Protein AF-A0A920VLP0-F1 (afdb_monomer)

Structure (mmCIF, N/CA/C/O backbone):
data_AF-A0A920VLP0-F1
#
_entry.id   AF-A0A920VLP0-F1
#
loop_
_atom_site.group_PDB
_atom_site.id
_atom_site.type_symbol
_atom_site.label_atom_id
_atom_site.label_alt_id
_atom_site.label_comp_id
_atom_site.label_asym_id
_atom_site.label_entity_id
_atom_site.label_seq_id
_atom_site.pdbx_PDB_ins_code
_atom_site.Cartn_x
_atom_site.Cartn_y
_atom_site.Cartn_z
_atom_site.occupancy
_atom_site.B_iso_or_equiv
_atom_site.auth_seq_id
_atom_site.auth_comp_id
_atom_site.auth_asym_id
_atom_site.auth_atom_id
_atom_site.pdbx_PDB_model_num
ATOM 1 N N . MET A 1 1 ? 12.112 -14.227 -11.282 1.00 51.22 1 MET A N 1
ATOM 2 C CA . MET A 1 1 ? 13.520 -13.901 -11.573 1.00 51.22 1 MET A CA 1
ATOM 3 C C . MET A 1 1 ? 13.513 -12.500 -12.142 1.00 51.22 1 MET A C 1
ATOM 5 O O . MET A 1 1 ? 12.804 -12.281 -13.119 1.00 51.22 1 MET A O 1
ATOM 9 N N . ILE A 1 2 ? 14.139 -11.549 -11.454 1.00 61.22 2 ILE A N 1
ATOM 10 C CA . ILE A 1 2 ? 14.248 -10.168 -11.934 1.00 61.22 2 ILE A CA 1
ATOM 11 C C . ILE A 1 2 ? 15.654 -10.043 -12.512 1.00 61.22 2 ILE A C 1
ATOM 13 O O . ILE A 1 2 ? 16.619 -10.421 -11.851 1.00 61.22 2 ILE A O 1
ATOM 17 N N . HIS A 1 3 ? 15.750 -9.571 -13.751 1.00 52.91 3 HIS A N 1
ATOM 18 C CA . HIS A 1 3 ? 17.024 -9.275 -14.390 1.00 52.91 3 HIS A CA 1
ATOM 19 C C . HIS A 1 3 ? 17.141 -7.768 -14.528 1.00 52.91 3 HIS A C 1
ATOM 21 O O . HIS A 1 3 ? 16.276 -7.135 -15.139 1.00 52.91 3 HIS A O 1
ATOM 27 N N . SER A 1 4 ? 18.206 -7.209 -13.974 1.00 68.56 4 SER A N 1
ATOM 28 C CA . SER A 1 4 ? 18.621 -5.843 -14.257 1.00 68.56 4 SER A CA 1
ATOM 29 C C . SER A 1 4 ? 19.974 -5.873 -14.957 1.00 68.56 4 SER A C 1
ATOM 31 O O . SER A 1 4 ? 20.810 -6.751 -14.726 1.00 68.56 4 SER A O 1
ATOM 33 N N . PHE A 1 5 ? 20.157 -4.915 -15.856 1.00 72.25 5 PHE A N 1
ATOM 34 C CA . PHE A 1 5 ? 21.435 -4.639 -16.486 1.00 72.25 5 PHE A CA 1
ATOM 35 C C . PHE A 1 5 ? 21.864 -3.258 -16.015 1.00 72.25 5 PHE A C 1
ATOM 37 O O . PHE A 1 5 ? 21.088 -2.306 -16.129 1.00 72.25 5 PHE A O 1
ATOM 44 N N . VAL A 1 6 ? 23.068 -3.159 -15.464 1.00 73.56 6 VAL A N 1
ATOM 45 C CA . VAL A 1 6 ? 23.650 -1.879 -15.052 1.00 73.56 6 VAL A CA 1
ATOM 46 C C . VAL A 1 6 ? 24.778 -1.564 -16.025 1.00 73.56 6 VAL A C 1
ATOM 48 O O . VAL A 1 6 ? 25.657 -2.397 -16.238 1.00 73.56 6 VAL A O 1
ATOM 51 N N . GLU A 1 7 ? 24.722 -0.390 -16.654 1.00 78.69 7 GLU A N 1
ATOM 52 C CA . GLU A 1 7 ? 25.816 0.100 -17.492 1.00 78.69 7 GLU A CA 1
ATOM 53 C C . GLU A 1 7 ? 26.951 0.610 -16.593 1.00 78.69 7 GLU A C 1
ATOM 55 O O . GLU A 1 7 ? 26.740 1.489 -15.753 1.00 78.69 7 GLU A O 1
ATOM 60 N N . GLN A 1 8 ? 28.151 0.065 -16.780 1.00 76.25 8 GLN A N 1
ATOM 61 C CA . GLN A 1 8 ? 29.393 0.543 -16.179 1.00 76.25 8 GLN A CA 1
ATOM 62 C C . GLN A 1 8 ? 30.480 0.593 -17.255 1.00 76.25 8 GLN A C 1
ATOM 64 O O . GLN A 1 8 ? 30.752 -0.405 -17.919 1.00 76.25 8 GLN A O 1
ATOM 69 N N . ASP A 1 9 ? 31.080 1.769 -17.452 1.00 80.94 9 ASP A N 1
ATOM 70 C CA . ASP A 1 9 ? 32.194 2.003 -18.385 1.00 80.94 9 ASP A CA 1
A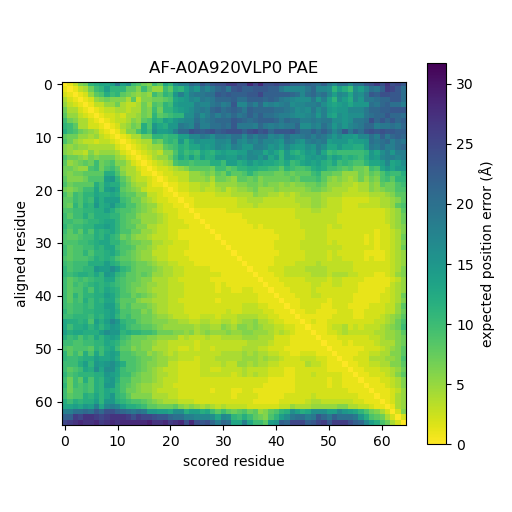TOM 71 C C . ASP A 1 9 ? 31.963 1.482 -19.823 1.00 80.94 9 ASP A C 1
ATOM 73 O O . ASP A 1 9 ? 32.874 0.989 -20.488 1.00 80.94 9 ASP A O 1
ATOM 77 N N . GLY A 1 10 ? 30.727 1.595 -20.325 1.00 80.31 10 GLY A N 1
ATOM 78 C CA . GLY A 1 10 ? 30.347 1.146 -21.672 1.00 80.31 10 GLY A CA 1
ATOM 79 C C . GLY A 1 10 ? 30.138 -0.368 -21.808 1.00 80.31 10 GLY A C 1
ATOM 80 O O . GLY A 1 10 ? 30.010 -0.874 -22.926 1.00 80.31 10 GLY A O 1
ATOM 81 N N . LEU A 1 11 ? 30.090 -1.095 -20.690 1.00 78.38 11 LEU A N 1
ATOM 82 C CA . LEU A 1 11 ? 29.768 -2.518 -20.601 1.00 78.38 11 LEU A CA 1
ATOM 83 C C . LEU A 1 11 ? 28.530 -2.720 -19.714 1.00 78.38 11 LEU A C 1
ATOM 85 O O . LEU A 1 11 ? 28.240 -1.914 -18.835 1.00 78.38 11 LEU A O 1
ATOM 89 N N . TYR A 1 12 ? 27.789 -3.806 -19.940 1.00 79.81 12 TYR A N 1
ATOM 90 C CA . TYR A 1 12 ? 26.635 -4.170 -19.114 1.00 79.81 12 TYR A CA 1
ATOM 91 C C . TYR A 1 12 ? 26.998 -5.321 -18.178 1.00 79.81 12 TYR A C 1
ATOM 93 O O . TYR A 1 12 ? 27.394 -6.393 -18.643 1.00 79.81 12 TYR A O 1
ATOM 101 N N . GLU A 1 13 ? 26.803 -5.127 -16.875 1.00 79.38 13 GLU A N 1
ATOM 102 C CA . GLU A 1 13 ? 26.870 -6.204 -15.886 1.00 79.38 13 GLU A CA 1
ATOM 103 C C . GLU A 1 13 ? 25.471 -6.788 -15.657 1.00 79.38 13 GLU A C 1
ATOM 105 O O . GLU A 1 13 ? 24.482 -6.060 -15.506 1.00 79.38 13 GLU A O 1
ATOM 110 N N . ARG A 1 14 ? 25.378 -8.123 -15.659 1.00 78.81 14 ARG A N 1
ATOM 111 C CA . ARG A 1 14 ? 24.139 -8.840 -15.355 1.00 78.81 14 ARG A CA 1
ATOM 112 C C . ARG A 1 14 ? 24.069 -9.109 -13.858 1.00 78.81 14 ARG A C 1
ATOM 114 O O . ARG A 1 14 ? 24.866 -9.884 -13.337 1.00 78.81 14 ARG A O 1
ATOM 121 N N . HIS A 1 15 ? 23.040 -8.569 -13.217 1.00 78.25 15 HIS A N 1
ATOM 122 C CA . HIS A 1 15 ? 22.689 -8.924 -11.849 1.00 78.25 15 HIS A CA 1
ATOM 123 C C . HIS A 1 15 ? 21.481 -9.862 -11.861 1.00 78.25 15 HIS A C 1
ATOM 125 O O . HIS A 1 15 ? 20.411 -9.526 -12.374 1.00 78.25 15 HIS A O 1
ATOM 131 N N . ASP A 1 16 ? 21.666 -11.062 -11.312 1.00 80.62 16 ASP A N 1
ATOM 132 C CA . ASP A 1 16 ? 20.583 -12.017 -11.108 1.00 80.62 16 ASP A CA 1
ATOM 133 C C . ASP A 1 16 ? 20.079 -11.916 -9.671 1.00 80.62 16 ASP A C 1
ATOM 135 O O . ASP A 1 16 ? 20.789 -12.247 -8.721 1.00 80.62 16 ASP A O 1
ATOM 139 N N . GLU A 1 17 ? 18.823 -11.500 -9.518 1.00 81.81 17 GLU A N 1
ATOM 140 C CA . GLU A 1 17 ? 18.181 -11.396 -8.215 1.00 81.81 17 GLU A CA 1
ATOM 141 C C . GLU A 1 17 ? 16.899 -12.233 -8.164 1.00 81.81 17 GLU A C 1
ATOM 143 O O . GLU A 1 17 ? 16.024 -12.192 -9.043 1.00 81.81 17 GLU A O 1
ATOM 148 N N . THR A 1 18 ? 16.784 -13.032 -7.102 1.00 85.69 18 THR A N 1
ATOM 149 C CA . THR A 1 18 ? 15.603 -13.856 -6.840 1.00 85.69 18 THR A CA 1
ATOM 150 C C . THR A 1 18 ? 14.927 -13.400 -5.560 1.00 85.69 18 THR A C 1
ATOM 152 O O . THR A 1 18 ? 15.387 -13.683 -4.460 1.00 85.69 18 THR A O 1
ATOM 155 N N . HIS A 1 19 ? 13.780 -12.746 -5.723 1.00 80.19 19 HIS A N 1
ATOM 156 C CA . HIS A 1 19 ? 12.903 -12.354 -4.631 1.00 80.19 19 HIS A CA 1
ATOM 157 C C . HIS A 1 19 ? 11.766 -13.355 -4.451 1.00 80.19 19 HIS A C 1
ATOM 159 O O . HIS A 1 19 ? 11.131 -13.773 -5.424 1.00 80.19 19 HIS A O 1
ATOM 165 N N . ARG A 1 20 ? 11.460 -13.682 -3.195 1.00 87.25 20 ARG A N 1
ATOM 166 C CA . ARG A 1 20 ? 10.248 -14.410 -2.820 1.00 87.25 20 ARG A CA 1
ATOM 167 C C . ARG A 1 20 ? 9.420 -13.540 -1.888 1.00 87.25 20 ARG A C 1
ATOM 169 O O . ARG A 1 20 ? 9.796 -13.325 -0.742 1.00 87.25 20 ARG A O 1
ATOM 176 N N . LEU A 1 21 ? 8.293 -13.060 -2.395 1.00 87.25 21 LEU A N 1
ATOM 177 C CA . LEU A 1 21 ? 7.346 -12.245 -1.642 1.00 87.25 21 LEU A CA 1
ATOM 178 C C . LEU A 1 21 ? 6.119 -13.081 -1.273 1.00 87.25 21 LEU A C 1
ATOM 180 O O . LEU A 1 21 ? 5.745 -14.006 -1.998 1.00 87.25 21 LEU A O 1
ATOM 184 N N . ARG A 1 22 ? 5.494 -12.747 -0.142 1.00 90.12 22 ARG A N 1
ATOM 185 C CA . ARG A 1 22 ? 4.172 -13.252 0.234 1.00 90.12 22 ARG A CA 1
ATOM 186 C C . ARG A 1 22 ? 3.145 -12.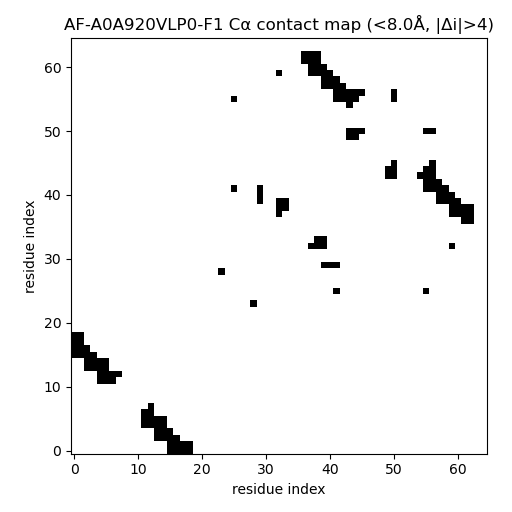186 -0.127 1.00 90.12 22 ARG A C 1
ATOM 188 O O . ARG A 1 22 ? 3.316 -11.032 0.249 1.00 90.12 22 ARG A O 1
ATOM 195 N N . LEU A 1 23 ? 2.086 -12.585 -0.824 1.00 91.94 23 LEU A N 1
ATOM 196 C CA . LEU A 1 23 ? 0.921 -11.726 -1.002 1.00 91.94 23 LEU A CA 1
ATOM 197 C C . LEU A 1 23 ? 0.138 -11.699 0.311 1.00 91.94 23 LEU A C 1
ATOM 199 O O . LEU A 1 23 ? -0.118 -12.750 0.900 1.00 91.94 23 LEU A O 1
ATOM 203 N N . ILE A 1 24 ? -0.174 -10.498 0.780 1.00 92.56 24 ILE A N 1
ATOM 204 C CA . ILE A 1 24 ? -0.920 -10.262 2.014 1.00 92.56 24 ILE A CA 1
ATOM 205 C C . ILE A 1 24 ? -2.222 -9.582 1.617 1.00 92.56 24 ILE A C 1
ATOM 207 O O . ILE A 1 24 ? -2.191 -8.634 0.829 1.00 92.56 24 ILE A O 1
ATOM 211 N N . ASP A 1 25 ? -3.340 -10.078 2.144 1.00 92.88 25 ASP A N 1
ATOM 212 C CA . ASP A 1 25 ? -4.614 -9.396 1.988 1.00 92.88 25 ASP A CA 1
ATOM 213 C C . ASP A 1 25 ? -4.581 -8.074 2.783 1.00 92.88 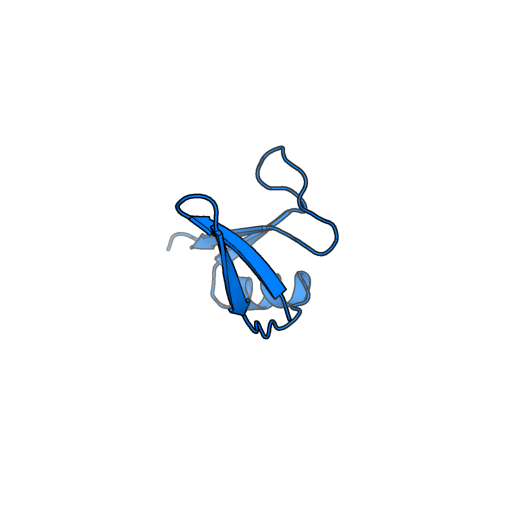25 ASP A C 1
ATOM 215 O O . ASP A 1 25 ? -4.185 -8.066 3.955 1.00 92.88 25 ASP A O 1
ATOM 219 N N . PRO A 1 26 ? -4.941 -6.943 2.157 1.00 93.69 26 PRO A N 1
ATOM 220 C CA . PRO A 1 26 ? -5.090 -5.664 2.832 1.00 93.69 26 PRO A CA 1
ATOM 221 C C . PRO A 1 26 ? -5.833 -5.686 4.164 1.00 93.69 26 PRO A C 1
ATOM 223 O O . PRO A 1 26 ? -5.419 -5.006 5.110 1.00 93.69 26 PRO A O 1
ATOM 226 N N . ASP A 1 27 ? -6.937 -6.424 4.223 1.00 94.19 27 ASP A N 1
ATOM 227 C CA . ASP A 1 27 ? -7.816 -6.427 5.382 1.00 94.19 27 ASP A CA 1
ATOM 228 C C . ASP A 1 27 ? -7.222 -7.285 6.507 1.00 94.19 27 ASP A C 1
ATOM 230 O O . ASP A 1 27 ? -7.195 -6.822 7.648 1.00 94.19 27 ASP A O 1
ATOM 234 N N . ASP A 1 28 ? -6.591 -8.421 6.182 1.00 96.00 28 ASP A N 1
ATOM 235 C CA . ASP A 1 28 ? -5.826 -9.224 7.151 1.00 96.00 28 ASP A CA 1
ATOM 236 C C . ASP A 1 28 ? -4.727 -8.382 7.826 1.00 96.00 28 ASP A C 1
ATOM 238 O O . ASP A 1 28 ? -4.566 -8.395 9.049 1.00 96.00 28 ASP A O 1
ATOM 242 N N . LEU A 1 29 ? -3.977 -7.601 7.033 1.00 95.25 29 LEU A N 1
ATOM 243 C CA . LEU A 1 29 ? -2.924 -6.720 7.552 1.00 95.25 29 LEU A CA 1
ATOM 244 C C . LEU A 1 29 ? -3.496 -5.643 8.483 1.00 95.25 29 LEU A C 1
ATOM 246 O O . LEU A 1 29 ? -2.892 -5.318 9.510 1.00 95.25 29 LEU A O 1
ATOM 250 N N . ARG A 1 30 ? -4.646 -5.061 8.121 1.00 96.12 30 ARG A N 1
ATOM 251 C CA . ARG A 1 30 ? -5.318 -4.056 8.952 1.00 96.12 30 ARG A CA 1
ATOM 252 C C . ARG A 1 30 ? -5.717 -4.656 10.298 1.00 96.12 30 ARG A C 1
ATOM 254 O O . ARG A 1 30 ? -5.432 -4.034 11.320 1.00 96.12 30 ARG A O 1
ATOM 261 N N . GLU A 1 31 ? -6.350 -5.826 10.299 1.00 96.62 31 GLU A N 1
ATOM 262 C CA . GLU A 1 31 ? -6.812 -6.502 11.518 1.00 96.62 31 GLU A CA 1
ATOM 263 C C . GLU A 1 31 ? -5.649 -6.873 12.450 1.00 96.62 31 GLU A C 1
ATOM 265 O O . GLU A 1 31 ? -5.719 -6.637 13.663 1.00 96.62 31 GLU A O 1
ATOM 270 N N . GLU A 1 32 ? -4.548 -7.384 11.891 1.00 96.69 32 GLU A N 1
ATOM 271 C CA . GLU A 1 32 ? -3.344 -7.728 12.654 1.00 96.69 32 GLU A CA 1
ATOM 272 C C . GLU A 1 32 ? -2.757 -6.488 13.347 1.00 96.69 32 GLU A C 1
ATOM 274 O O . GLU A 1 32 ? -2.513 -6.488 14.556 1.00 96.69 32 GLU 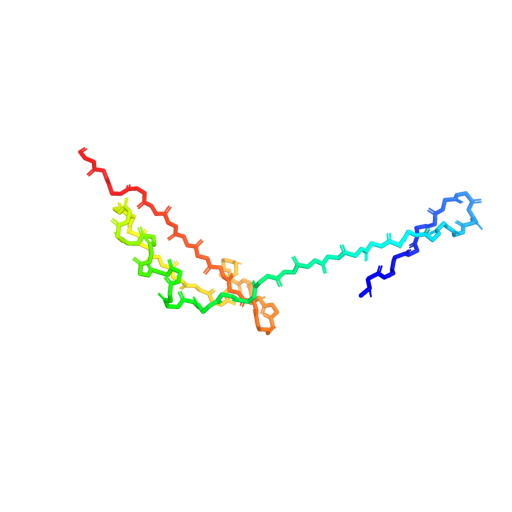A O 1
ATOM 279 N N . LEU A 1 33 ? -2.601 -5.388 12.606 1.00 95.62 33 LEU A N 1
ATOM 280 C CA . LEU A 1 33 ? -2.069 -4.137 13.146 1.00 95.62 33 LEU A CA 1
ATOM 281 C C . LEU A 1 33 ? -3.013 -3.498 14.178 1.00 95.62 33 LEU A C 1
ATOM 283 O O . LEU A 1 33 ? -2.554 -2.983 15.199 1.00 95.62 33 LEU A O 1
ATOM 287 N N . GLN A 1 34 ? -4.327 -3.558 13.964 1.00 95.56 34 GLN A N 1
ATOM 288 C CA . GLN A 1 34 ? -5.305 -3.063 14.937 1.00 95.56 34 GLN A CA 1
ATOM 289 C C . GLN A 1 34 ? -5.273 -3.863 16.242 1.00 95.56 34 GLN A C 1
ATOM 291 O O . GLN A 1 34 ? -5.317 -3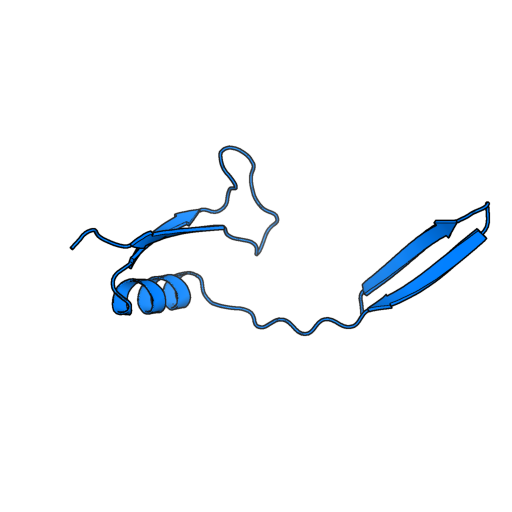.273 17.322 1.00 95.56 34 GLN A O 1
ATOM 296 N N . THR A 1 35 ? -5.112 -5.185 16.164 1.00 96.44 35 THR A N 1
ATOM 297 C CA . THR A 1 35 ? -4.965 -6.059 17.342 1.00 96.44 35 THR A CA 1
ATOM 298 C C . THR A 1 35 ? -3.722 -5.709 18.166 1.00 96.44 35 THR A C 1
ATOM 300 O O . THR A 1 35 ? -3.726 -5.828 19.391 1.00 96.44 35 THR A O 1
ATOM 3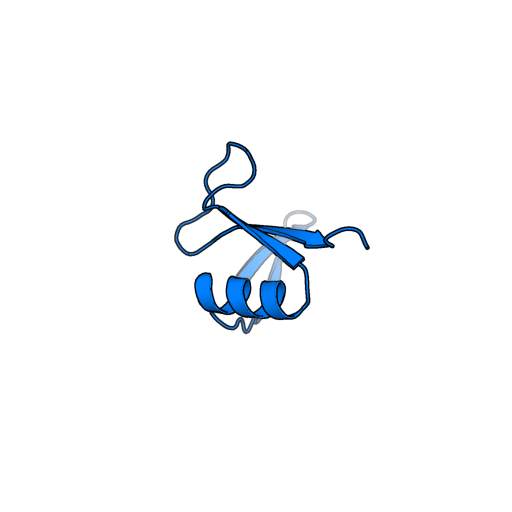03 N N . LEU A 1 36 ? -2.672 -5.207 17.513 1.00 95.38 36 LEU A N 1
ATOM 304 C CA . LEU A 1 36 ? -1.460 -4.706 18.166 1.00 95.38 36 LEU A CA 1
ATOM 305 C C . LEU A 1 36 ? -1.613 -3.294 18.767 1.00 95.38 36 LEU A C 1
ATOM 307 O O . LEU A 1 36 ? -0.653 -2.763 19.329 1.00 95.38 36 LEU A O 1
ATOM 311 N N . GLY A 1 37 ? -2.799 -2.684 18.678 1.00 95.81 37 GLY A N 1
ATOM 312 C CA . GLY A 1 37 ? -3.093 -1.364 19.240 1.00 95.81 37 GLY A CA 1
ATOM 313 C C . GLY A 1 37 ? -2.694 -0.199 18.335 1.00 95.81 37 GLY A C 1
ATOM 314 O O . GLY A 1 37 ? -2.402 0.893 18.825 1.00 95.81 37 GLY A O 1
ATOM 315 N N . PHE A 1 38 ? -2.639 -0.412 17.019 1.00 97.31 38 PHE A N 1
ATOM 316 C CA . PHE A 1 38 ? -2.476 0.678 16.062 1.00 97.31 38 PHE A CA 1
ATOM 317 C C . PHE A 1 38 ? -3.826 1.159 15.536 1.00 97.31 38 PHE A C 1
ATOM 319 O O . PHE A 1 38 ? -4.720 0.380 15.215 1.00 97.31 38 PHE A O 1
ATOM 326 N N . GLU A 1 39 ? -3.936 2.467 15.347 1.00 96.62 39 GLU A N 1
ATOM 327 C CA . GLU A 1 39 ? -4.914 3.032 14.430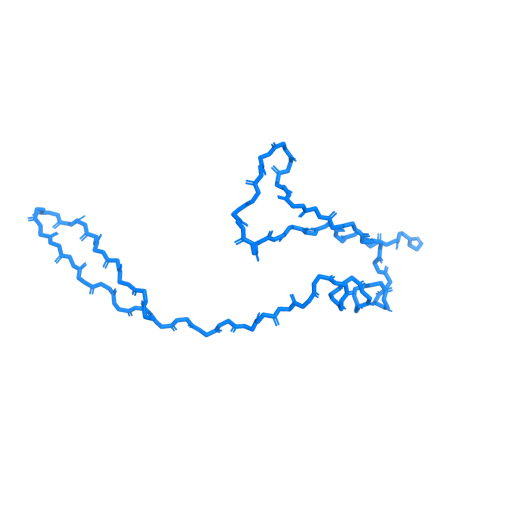 1.00 96.62 39 GLU A CA 1
ATOM 328 C C . GLU A 1 39 ? -4.360 2.925 13.009 1.00 96.62 39 GLU A C 1
ATOM 330 O O . GLU A 1 39 ? -3.249 3.387 12.738 1.00 96.62 39 GLU A O 1
ATOM 335 N N . VAL A 1 40 ? -5.121 2.313 12.102 1.00 96.38 40 VAL A N 1
ATOM 336 C CA . VAL A 1 40 ? -4.636 1.959 10.763 1.00 96.38 40 VAL A CA 1
ATOM 337 C C . VAL A 1 40 ? -5.547 2.532 9.688 1.00 96.38 40 VAL A C 1
ATOM 339 O O . VAL A 1 40 ? -6.764 2.351 9.741 1.00 96.38 40 VAL A O 1
ATOM 342 N N . SER A 1 41 ? -4.951 3.162 8.676 1.00 94.88 41 SER A N 1
ATOM 343 C CA . SER A 1 41 ? -5.617 3.497 7.416 1.00 94.88 41 SER A CA 1
ATOM 344 C C . SER A 1 41 ? -4.908 2.837 6.236 1.00 94.88 41 SER A C 1
ATOM 346 O O . SER A 1 41 ? -3.683 2.735 6.213 1.00 94.88 41 SER A O 1
ATOM 348 N N . LEU A 1 42 ? -5.687 2.371 5.258 1.00 95.38 42 LEU A N 1
ATOM 349 C CA . LEU A 1 42 ? -5.187 1.807 4.001 1.00 95.38 42 LEU A CA 1
ATOM 350 C C . LEU A 1 42 ? -5.463 2.782 2.851 1.00 95.38 42 LEU A C 1
ATOM 352 O O . LEU A 1 42 ? -6.447 3.523 2.893 1.00 95.38 42 LEU A O 1
ATOM 356 N N . SER A 1 43 ? -4.620 2.769 1.821 1.00 95.06 43 SER A N 1
ATOM 357 C CA . SER A 1 43 ? -4.772 3.610 0.630 1.00 95.06 43 SER A CA 1
ATOM 358 C C . SER A 1 43 ? -4.187 2.934 -0.610 1.00 95.06 43 SER A C 1
ATOM 360 O O . SER A 1 43 ? -3.177 2.240 -0.557 1.00 95.06 43 SER A O 1
ATOM 362 N N . THR A 1 44 ? -4.787 3.182 -1.770 1.00 95.12 44 THR A N 1
ATOM 363 C CA . THR A 1 44 ? -4.249 2.757 -3.074 1.00 95.12 44 THR A CA 1
ATOM 364 C C . THR A 1 44 ? -3.277 3.784 -3.668 1.00 95.12 44 THR A C 1
ATOM 366 O O . THR A 1 44 ? -2.929 3.708 -4.844 1.00 95.12 44 THR A O 1
ATOM 369 N N . ALA A 1 45 ? -2.867 4.782 -2.885 1.00 94.81 45 ALA A N 1
ATOM 370 C CA . ALA A 1 45 ? -2.009 5.881 -3.305 1.00 94.81 45 ALA A CA 1
ATOM 371 C C . ALA A 1 45 ? -0.954 6.209 -2.240 1.00 94.81 45 ALA A C 1
ATOM 373 O O . ALA A 1 45 ? -1.169 6.024 -1.038 1.00 94.81 45 ALA A O 1
ATOM 374 N N . TYR A 1 46 ? 0.177 6.751 -2.681 1.00 92.44 46 TYR A N 1
ATOM 375 C CA . TYR A 1 46 ? 1.153 7.409 -1.824 1.00 92.44 46 TYR A CA 1
ATOM 376 C C . TYR A 1 46 ? 0.957 8.926 -1.925 1.00 92.44 46 TYR A C 1
ATOM 378 O O . TYR A 1 46 ? 1.334 9.560 -2.913 1.00 92.44 46 TYR A O 1
ATOM 386 N N . GLY A 1 47 ? 0.292 9.510 -0.925 1.00 89.50 47 GLY A N 1
ATOM 387 C CA . GLY A 1 47 ? -0.204 10.882 -1.023 1.00 89.50 47 GLY A CA 1
ATOM 388 C C . GLY A 1 47 ? -1.226 11.001 -2.155 1.00 89.50 47 GLY A C 1
ATOM 389 O O . GLY A 1 47 ? -2.252 10.327 -2.138 1.00 89.50 47 GLY A O 1
ATOM 390 N N . THR A 1 48 ? -0.938 11.839 -3.149 1.00 93.00 48 THR A N 1
ATOM 391 C CA . THR A 1 48 ? -1.790 12.025 -4.337 1.00 93.00 48 THR A CA 1
ATOM 392 C C . THR A 1 48 ? -1.412 11.123 -5.513 1.00 93.00 48 THR A C 1
ATOM 394 O O . THR A 1 48 ? -2.089 11.155 -6.539 1.00 93.00 48 THR A O 1
ATOM 397 N N . VAL A 1 49 ? -0.342 10.330 -5.394 1.00 96.12 49 VAL A N 1
ATOM 398 C CA . VAL A 1 49 ? 0.183 9.502 -6.487 1.00 96.12 49 VAL A CA 1
ATOM 399 C C . VAL A 1 49 ? -0.387 8.083 -6.387 1.00 96.12 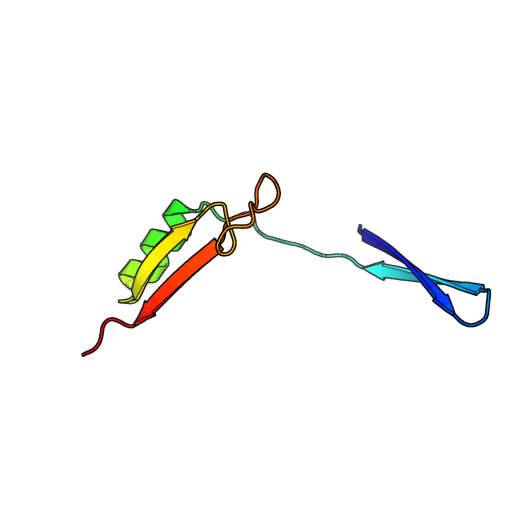49 VAL A C 1
ATOM 401 O O . VAL A 1 49 ? -0.121 7.411 -5.389 1.00 96.12 49 VAL A O 1
ATOM 404 N N . PRO A 1 50 ? -1.146 7.591 -7.386 1.00 96.19 50 PRO A N 1
ATOM 405 C CA . PRO A 1 50 ? -1.650 6.218 -7.392 1.00 96.19 50 PRO A CA 1
ATOM 406 C C . PRO A 1 50 ? -0.515 5.192 -7.375 1.00 96.19 50 PRO A C 1
ATOM 408 O O . PRO A 1 50 ? 0.503 5.368 -8.045 1.00 96.19 50 PRO A O 1
ATOM 411 N N . LEU A 1 51 ? -0.702 4.105 -6.631 1.00 94.88 51 LEU A N 1
ATOM 412 C CA . LEU A 1 51 ? 0.223 2.977 -6.640 1.00 94.88 51 LEU A CA 1
ATOM 413 C C . LEU A 1 51 ? -0.041 2.059 -7.845 1.00 94.88 51 LEU A C 1
ATOM 415 O O . LEU A 1 51 ? -1.157 2.039 -8.374 1.00 94.88 51 LEU A O 1
ATOM 419 N N . PRO A 1 52 ? 0.964 1.271 -8.277 1.00 94.44 52 PRO A N 1
ATOM 420 C CA . PRO A 1 52 ? 0.759 0.228 -9.274 1.00 94.44 52 PRO A CA 1
ATOM 421 C C . PRO A 1 52 ? -0.358 -0.739 -8.867 1.00 94.44 52 PRO A C 1
ATOM 423 O O . PRO A 1 52 ? -0.574 -1.001 -7.684 1.00 94.44 52 PRO A O 1
ATOM 426 N N . THR A 1 53 ? -1.057 -1.310 -9.848 1.00 89.75 53 THR A N 1
ATOM 427 C CA . THR A 1 53 ? -2.097 -2.314 -9.593 1.00 89.75 53 THR A CA 1
ATOM 428 C C . THR A 1 53 ? -1.538 -3.481 -8.777 1.00 89.75 53 THR A C 1
ATOM 430 O O . THR A 1 53 ? -0.499 -4.040 -9.116 1.00 89.75 53 THR A O 1
ATOM 433 N N . GLY A 1 54 ? -2.239 -3.850 -7.703 1.00 89.81 54 GLY A N 1
ATOM 434 C CA 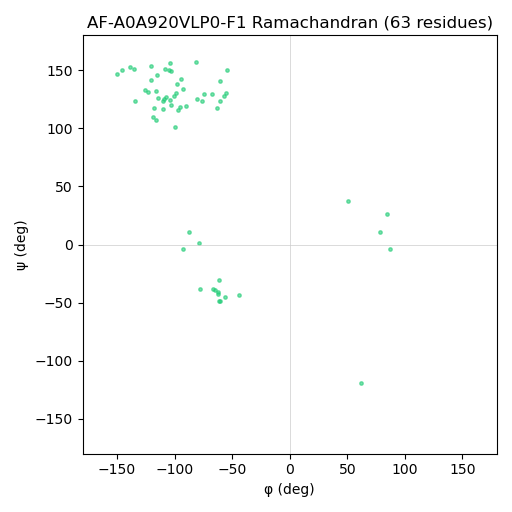. GLY A 1 54 ? -1.792 -4.881 -6.762 1.00 89.81 54 GLY A CA 1
ATOM 435 C C . GLY A 1 54 ? -0.896 -4.364 -5.632 1.00 89.81 54 GLY A C 1
ATOM 436 O O . GLY A 1 54 ? -0.566 -5.134 -4.734 1.00 89.81 54 GLY A O 1
ATOM 437 N N . CYS A 1 55 ? -0.534 -3.077 -5.631 1.00 92.88 55 CYS A N 1
ATOM 438 C CA . CYS A 1 55 ? 0.139 -2.419 -4.516 1.00 92.88 55 CYS A CA 1
ATOM 439 C C . CYS A 1 55 ? -0.837 -1.548 -3.713 1.00 92.88 55 CYS A C 1
ATOM 441 O O . CYS A 1 55 ? -1.779 -0.962 -4.244 1.00 92.88 55 CYS A O 1
ATOM 443 N N . MET A 1 56 ? -0.563 -1.426 -2.420 1.00 94.56 56 MET A N 1
ATOM 444 C CA . MET A 1 56 ? -1.311 -0.602 -1.478 1.00 94.56 56 MET A CA 1
ATOM 445 C C . MET A 1 56 ? -0.336 -0.029 -0.446 1.00 94.56 56 MET A C 1
ATOM 447 O O . MET A 1 56 ? 0.679 -0.650 -0.129 1.00 94.56 56 MET A O 1
ATOM 451 N N . SER A 1 57 ? -0.649 1.151 0.081 1.00 95.50 57 SER A N 1
ATOM 452 C CA . SER A 1 57 ? 0.015 1.746 1.235 1.00 95.50 57 SER A CA 1
ATOM 453 C C . SER A 1 57 ? -0.861 1.627 2.482 1.00 95.50 57 SER A C 1
ATOM 455 O O . SER A 1 57 ? -2.088 1.533 2.409 1.00 95.50 57 SER A O 1
ATOM 457 N N . PHE A 1 58 ? -0.220 1.664 3.646 1.00 95.31 58 PHE A N 1
ATOM 458 C CA . PHE A 1 58 ? -0.902 1.790 4.925 1.00 95.31 58 PHE A CA 1
ATOM 459 C C . PHE A 1 58 ? -0.197 2.824 5.802 1.00 95.31 58 PHE A C 1
ATOM 461 O O . PHE A 1 58 ? 1.015 3.024 5.695 1.00 95.31 58 PHE A O 1
ATOM 468 N N . LEU A 1 59 ? -0.959 3.472 6.678 1.00 95.31 59 LEU A N 1
ATOM 469 C CA . LEU A 1 59 ? -0.452 4.310 7.758 1.00 95.31 59 LEU A CA 1
ATOM 470 C C . LEU A 1 59 ? -0.905 3.695 9.080 1.00 95.31 59 LEU A C 1
ATOM 472 O O . LEU A 1 59 ? -2.102 3.605 9.338 1.00 95.31 59 LEU A O 1
ATOM 476 N N . ALA A 1 60 ? 0.053 3.286 9.910 1.00 96.00 60 ALA A N 1
ATOM 477 C CA . ALA A 1 60 ? -0.197 2.764 11.248 1.00 96.00 60 ALA A CA 1
ATOM 478 C C . ALA A 1 60 ? 0.306 3.768 12.289 1.00 96.00 60 ALA A C 1
ATOM 480 O O . ALA A 1 60 ? 1.502 4.064 12.365 1.00 96.00 60 ALA A O 1
ATOM 481 N N . ARG A 1 61 ? -0.609 4.305 13.094 1.00 96.19 61 ARG A N 1
ATOM 482 C CA . ARG A 1 61 ? -0.307 5.241 14.174 1.00 96.19 61 ARG A CA 1
ATOM 483 C C . ARG A 1 61 ? -0.484 4.529 15.503 1.00 96.19 61 ARG A C 1
ATOM 485 O O . ARG A 1 61 ? -1.539 3.963 15.766 1.00 96.19 61 ARG A O 1
ATOM 492 N N . LYS A 1 62 ? 0.537 4.570 16.358 1.00 93.12 62 LYS A N 1
ATOM 493 C CA . LYS A 1 62 ? 0.395 4.105 17.739 1.00 93.12 62 LYS A CA 1
ATOM 494 C C . LYS A 1 62 ? -0.636 5.002 18.421 1.00 93.12 62 LYS A C 1
ATOM 496 O O . LYS A 1 62 ? -0.406 6.211 18.507 1.00 93.12 62 LYS A O 1
ATOM 501 N N . SER A 1 63 ? -1.761 4.443 18.860 1.00 79.44 63 SER A N 1
ATOM 502 C CA . SER A 1 63 ? -2.711 5.200 19.674 1.00 79.44 63 SER A CA 1
ATOM 503 C C . SER A 1 63 ? -1.986 5.629 20.949 1.00 79.44 63 SER A C 1
ATOM 505 O O . SER A 1 63 ? -1.375 4.796 21.624 1.00 79.44 63 SER A O 1
ATOM 507 N N . GLY A 1 64 ? -1.951 6.936 21.219 1.00 68.62 64 GLY A N 1
ATOM 508 C CA . GLY A 1 64 ? -1.320 7.469 22.425 1.00 68.62 64 GLY A CA 1
ATOM 509 C C . GLY A 1 64 ? -1.956 6.834 23.660 1.00 68.62 64 GLY A C 1
ATOM 510 O O . GLY A 1 64 ? -3.181 6.793 23.754 1.00 68.62 64 GLY A O 1
ATOM 511 N N . GLY A 1 65 ? -1.118 6.293 24.544 1.00 55.16 65 GLY A N 1
ATOM 512 C CA . GLY A 1 65 ? -1.506 5.967 25.916 1.00 55.16 65 GLY A CA 1
ATOM 513 C C . GLY A 1 65 ? -1.463 7.201 26.801 1.00 55.16 65 GLY A C 1
ATOM 514 O O . GLY A 1 65 ? -0.736 8.154 26.432 1.00 55.16 65 GLY A O 1
#

Radius of gyration: 18.18 Å; Cα contacts (8 Å, |Δi|>4): 75; chains: 1; bounding box: 40×26×48 Å

Nearest PDB structures (foldseek):
  9iuz-assembly1_C  TM=3.656E-01  e=5.513E+00  Arabidopsis thaliana
  8hbd-assembly1_R  TM=3.886E-01  e=7.701E+00  Homo sapiens
  8iy5-assembly1_R  TM=3.783E-01  e=8.803E+00  Homo sapiens

Solvent-accessible surface area (backbone atoms only — not comparable to full-atom values): 4304 Å² total; per-residue (Å²): 124,52,80,51,73,48,82,53,98,94,40,73,48,80,48,85,46,81,84,86,83,80,91,73,60,71,64,63,54,46,53,56,44,40,75,74,52,29,48,71,48,77,37,59,32,64,83,92,44,74,46,61,90,94,48,72,42,72,49,77,41,74,60,83,128

Sequence (65 aa):
MIHSFVEQDGLYERHDETHRLRLIDPDDLREELQTLGFEVSLSTAYGTVPLPTGCMSFLARKSGG

Mean predicted aligned error: 7.54 Å

pLDDT: mean 87.26, std 11.4, range [51.22, 97.31]

Foldseek 3Di:
DDWDWDDDPNDTDIDDDDDDDDQDDPVNVCVVLVVVQWDKDKACADVPHGDPPSDIDMDTHRDDD

Secondary structure (DSSP, 8-state):
-EEEEEEETTEEEEEEE--------HHHHHHHHHHTTEEEEEESEETTEEPPTT--EEEEEEPP-